Protein AF-A0A2P5LTX6-F1 (afdb_monomer)

Secondary structure (DSSP, 8-state):
-----S----------------------PPPP--TT----PPP-------------------PPPPHHHHHHHHHHHHHHHHHHHHHHHHHHTT--HHHHHHHHHHHHHHTT-

Foldseek 3Di:
DDDDDPPPPDDDDDDDDDDDDDDDDPPPPDDPPPVPDPDPDDDDDDDDDPDPPPPPPPPPPPPPQDPVRVVVVVLVVVLVVVCVVCVVVCVVVVHDSVNSSVVSVVVVVVVVD

Solvent-accessible surface area (backbone atoms only — not comparable to full-atom values): 7897 Å² total; per-residue (Å²): 142,86,87,86,80,90,88,74,76,77,76,86,84,88,80,89,75,81,83,79,92,77,78,91,71,86,74,79,70,78,73,79,81,62,92,80,64,77,77,83,76,74,90,82,83,88,77,87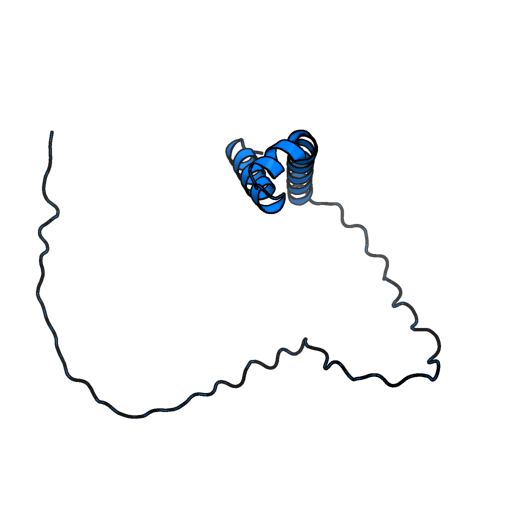,76,74,71,80,70,69,77,72,75,69,81,74,73,79,72,76,79,49,71,72,56,50,54,49,50,52,50,53,50,52,43,52,49,56,44,68,77,40,40,68,60,40,44,73,72,69,46,46,71,72,58,49,47,54,52,45,52,52,53,36,45,75,71,78,90

Radius of gyration: 30.22 Å; Cα contacts (8 Å, |Δi|>4): 19; chains: 1; bounding box: 66×66×65 Å

pLDDT: mean 71.19, std 20.58, range [40.0, 97.12]

Mean predicted aligned error: 20.59 Å

Sequence (113 aa):
MSRSPLACRLAALLIAASLPASLALAQTAPAPLNPLRPASSARTAPEPPAAQVAAAEAPKTKRKRSEAQLANDNRMRACGKEWRENKTKLAADGKTWRVFNVECRARLKAQGR

Structure (mmCIF, N/CA/C/O backbone):
data_AF-A0A2P5LTX6-F1
#
_entry.id   AF-A0A2P5LTX6-F1
#
loop_
_atom_site.group_PDB
_atom_site.id
_atom_site.type_symbol
_atom_site.label_atom_id
_atom_site.label_alt_id
_atom_site.label_comp_id
_atom_site.label_asym_id
_atom_site.label_entity_id
_atom_site.label_seq_id
_atom_site.pdbx_PDB_ins_code
_atom_site.Cartn_x
_atom_site.Cartn_y
_atom_site.Cartn_z
_atom_site.occupancy
_atom_site.B_iso_or_equiv
_atom_site.auth_seq_id
_atom_site.auth_comp_id
_atom_site.auth_asym_id
_atom_site.auth_atom_id
_atom_site.pdbx_PDB_model_num
ATOM 1 N N . MET A 1 1 ? -32.797 -16.886 -25.942 1.00 49.25 1 MET A N 1
ATOM 2 C CA . MET A 1 1 ? -33.208 -18.058 -25.143 1.00 49.25 1 MET A CA 1
ATOM 3 C C . MET A 1 1 ? -32.726 -19.309 -25.858 1.00 49.25 1 MET A C 1
ATOM 5 O O . MET A 1 1 ? -33.305 -19.641 -26.873 1.00 49.25 1 MET A O 1
ATOM 9 N N . SER A 1 2 ? -31.672 -19.954 -25.353 1.00 45.50 2 SER A N 1
ATOM 10 C CA . SER A 1 2 ? -31.326 -21.347 -25.673 1.00 45.50 2 SER A CA 1
ATOM 11 C C . SER A 1 2 ? -30.693 -21.948 -24.423 1.00 45.50 2 SER A C 1
ATOM 13 O O . SER A 1 2 ? -29.563 -21.630 -24.066 1.00 45.50 2 SER A O 1
ATOM 15 N N . ARG A 1 3 ? -31.493 -22.729 -23.697 1.00 55.59 3 ARG A N 1
ATOM 16 C CA . ARG A 1 3 ? -31.083 -23.597 -22.591 1.00 55.59 3 ARG A CA 1
ATOM 17 C C . ARG A 1 3 ? -31.034 -25.028 -23.120 1.00 55.59 3 ARG A C 1
ATOM 19 O O . ARG A 1 3 ? -31.885 -25.355 -23.947 1.00 55.59 3 ARG A O 1
ATOM 26 N N . SER A 1 4 ? -30.110 -25.824 -22.558 1.00 48.69 4 SER A N 1
ATOM 27 C CA . SER A 1 4 ? -30.121 -27.300 -22.375 1.00 48.69 4 SER A CA 1
ATOM 28 C C . SER A 1 4 ? -28.845 -27.991 -22.894 1.00 48.69 4 SER A C 1
ATOM 30 O O . SER A 1 4 ? -28.23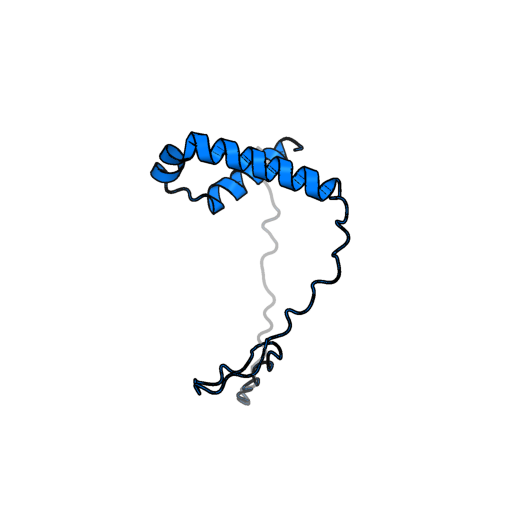5 -27.476 -23.826 1.00 48.69 4 SER A O 1
ATOM 32 N N . PRO A 1 5 ? -28.474 -29.205 -22.426 1.00 47.88 5 PRO A N 1
ATOM 33 C CA . PRO A 1 5 ? -28.731 -29.863 -21.136 1.00 47.88 5 PRO A CA 1
ATOM 34 C C . PRO A 1 5 ? -27.509 -30.718 -20.693 1.00 47.88 5 PRO A C 1
ATOM 36 O O . PRO A 1 5 ? -27.398 -31.883 -21.058 1.00 47.88 5 PRO A O 1
ATOM 39 N N . LEU A 1 6 ? -26.592 -30.197 -19.871 1.00 45.41 6 LEU A N 1
ATOM 40 C CA . LEU A 1 6 ? -25.554 -31.032 -19.219 1.00 45.41 6 LEU A CA 1
ATOM 41 C C . LEU A 1 6 ? -25.916 -31.427 -17.778 1.00 45.41 6 LEU A C 1
ATOM 43 O O . LEU A 1 6 ? -25.078 -31.875 -17.004 1.00 45.41 6 LEU A O 1
ATOM 47 N N . ALA A 1 7 ? -27.201 -31.323 -17.443 1.00 49.00 7 ALA A N 1
ATOM 48 C CA . ALA A 1 7 ? -27.805 -31.874 -16.237 1.00 49.00 7 ALA A CA 1
ATOM 49 C C . ALA A 1 7 ? -28.406 -33.261 -16.538 1.00 49.00 7 ALA A C 1
ATOM 51 O O . ALA A 1 7 ? -29.612 -33.451 -16.453 1.00 49.00 7 ALA A O 1
ATOM 52 N N . CYS A 1 8 ? -27.592 -34.224 -16.981 1.00 40.00 8 CYS A N 1
ATOM 53 C CA . CYS A 1 8 ? -28.040 -35.618 -17.116 1.00 40.00 8 CYS A CA 1
ATOM 54 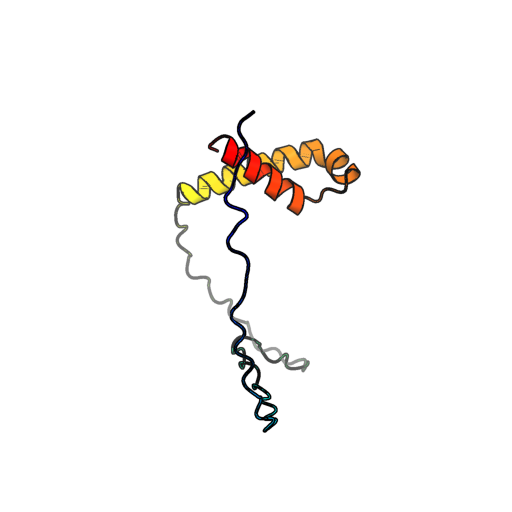C C . CYS A 1 8 ? -26.875 -36.617 -17.127 1.00 40.00 8 CYS A C 1
ATOM 56 O O . CYS A 1 8 ? -26.745 -37.461 -18.006 1.00 40.00 8 CYS A O 1
ATOM 58 N N . ARG A 1 9 ? -25.999 -36.529 -16.127 1.00 46.62 9 ARG A N 1
ATOM 59 C CA . ARG A 1 9 ? -25.280 -37.713 -15.640 1.00 46.62 9 ARG A CA 1
ATOM 60 C C . ARG A 1 9 ? -25.558 -37.868 -14.149 1.00 46.62 9 ARG A C 1
ATOM 62 O O . ARG A 1 9 ? -24.664 -37.782 -13.317 1.00 46.62 9 ARG A O 1
ATOM 69 N N . LEU A 1 10 ? -26.851 -38.046 -13.849 1.00 42.25 10 LEU A N 1
ATOM 70 C CA . LEU A 1 10 ? -27.296 -38.870 -12.724 1.00 42.25 10 LEU A CA 1
ATOM 71 C C . LEU A 1 10 ? -26.472 -40.168 -12.782 1.00 42.25 10 LEU A C 1
ATOM 73 O O . LEU A 1 10 ? -26.359 -40.778 -13.838 1.00 42.25 10 LEU A O 1
ATOM 77 N N . ALA A 1 11 ? -25.686 -40.433 -11.751 1.00 44.12 11 ALA A N 1
ATOM 78 C CA . ALA A 1 11 ? -26.098 -41.218 -10.594 1.00 44.12 11 ALA A CA 1
ATOM 79 C C . ALA A 1 11 ? -25.957 -42.729 -10.834 1.00 44.12 11 ALA A C 1
ATOM 81 O O . ALA A 1 11 ? -26.267 -43.244 -11.900 1.00 44.12 11 ALA A O 1
ATOM 82 N N . ALA A 1 12 ? -25.541 -43.395 -9.759 1.00 44.84 12 ALA A N 1
ATOM 83 C CA . ALA A 1 12 ? -25.480 -44.836 -9.555 1.00 44.84 12 ALA A CA 1
ATOM 84 C C . ALA A 1 12 ? -24.282 -45.576 -10.176 1.00 44.84 12 ALA A C 1
ATOM 86 O O . ALA A 1 12 ? -24.351 -46.130 -11.264 1.00 44.84 12 ALA A O 1
ATOM 87 N N . LEU A 1 13 ? -23.238 -45.754 -9.364 1.00 47.47 13 LEU A N 1
ATOM 88 C CA . LEU A 1 13 ? -22.958 -47.112 -8.897 1.00 47.47 13 LEU A CA 1
ATOM 89 C C . LEU A 1 13 ? -22.319 -47.081 -7.507 1.00 47.47 13 LEU A C 1
ATOM 91 O O . LEU A 1 13 ? -21.200 -46.624 -7.297 1.00 47.47 13 LEU A O 1
ATOM 95 N N . LEU A 1 14 ? -23.134 -47.536 -6.560 1.00 51.06 14 LEU A N 1
ATOM 96 C CA . LEU A 1 14 ? -22.794 -47.907 -5.199 1.00 51.06 14 LEU A CA 1
ATOM 97 C C . LEU A 1 14 ? -21.774 -49.048 -5.230 1.00 51.06 14 LEU A C 1
ATOM 99 O O . LEU A 1 14 ? -22.062 -50.098 -5.797 1.00 51.06 14 LEU A O 1
ATOM 103 N N . ILE A 1 15 ? -20.646 -48.891 -4.542 1.00 52.69 15 ILE A N 1
ATOM 104 C CA . ILE A 1 15 ? -19.940 -50.032 -3.954 1.00 52.69 15 ILE A CA 1
ATOM 105 C C . ILE A 1 15 ? -19.783 -49.718 -2.471 1.00 52.69 15 ILE A C 1
ATOM 107 O O . ILE A 1 15 ? -18.821 -49.101 -2.021 1.00 52.69 15 ILE A O 1
ATOM 111 N N . ALA A 1 16 ? -20.816 -50.106 -1.727 1.00 51.66 16 ALA A N 1
ATOM 112 C CA . ALA A 1 16 ? -20.711 -50.376 -0.310 1.00 51.66 16 ALA A CA 1
ATOM 113 C C . ALA A 1 16 ? -19.896 -51.666 -0.151 1.00 51.66 16 ALA A C 1
ATOM 115 O O . ALA A 1 16 ? -20.363 -52.745 -0.505 1.00 51.66 16 ALA A O 1
ATOM 116 N N . ALA A 1 17 ? -18.685 -51.547 0.378 1.00 47.69 17 ALA A N 1
ATOM 117 C CA . ALA A 1 17 ? -17.931 -52.670 0.908 1.00 47.69 17 ALA A CA 1
ATOM 118 C C . ALA A 1 17 ? -17.364 -52.249 2.267 1.00 47.69 17 ALA A C 1
ATOM 120 O O . ALA A 1 17 ? -16.351 -51.566 2.359 1.00 47.69 17 ALA A O 1
ATOM 121 N N . SER A 1 18 ? -18.134 -52.596 3.301 1.00 48.09 18 SER A N 1
ATOM 122 C CA . SER A 1 18 ? -17.665 -53.211 4.549 1.00 48.09 18 SER A CA 1
ATOM 123 C C . SER A 1 18 ? -16.325 -52.743 5.136 1.00 48.09 18 SER A C 1
ATOM 125 O O . SER A 1 18 ? -15.248 -53.039 4.623 1.00 48.09 18 SER A O 1
ATOM 127 N N . LEU A 1 19 ? -16.441 -52.121 6.312 1.00 50.59 19 LEU A N 1
ATOM 128 C CA . LEU A 1 19 ? -15.373 -51.854 7.272 1.00 50.59 19 LEU A CA 1
ATOM 129 C C . LEU A 1 19 ? -14.568 -53.118 7.625 1.00 50.59 19 LEU A C 1
ATOM 131 O O . LEU A 1 19 ? -15.150 -54.196 7.764 1.00 50.59 19 LEU A O 1
ATOM 135 N N . PRO A 1 20 ? -13.308 -52.927 8.043 1.00 49.53 20 PRO A N 1
ATOM 136 C CA . PRO A 1 20 ? -12.875 -53.475 9.314 1.00 49.53 20 PRO A CA 1
ATOM 137 C C . PRO A 1 20 ? -12.654 -52.339 10.315 1.00 49.53 20 PRO A C 1
ATOM 139 O O . PRO A 1 20 ? -11.821 -51.452 10.134 1.00 49.53 20 PRO A O 1
ATOM 142 N N . ALA A 1 21 ? -13.407 -52.396 11.411 1.00 54.38 21 ALA A N 1
ATOM 143 C CA . ALA A 1 21 ? -12.953 -51.849 12.673 1.00 54.38 21 ALA A CA 1
ATOM 144 C C . ALA A 1 21 ? -11.687 -52.613 13.071 1.00 54.38 21 ALA A C 1
ATOM 146 O O . ALA A 1 21 ? -11.749 -53.828 13.242 1.00 54.38 21 ALA A O 1
ATOM 147 N N . SER A 1 22 ? -10.557 -51.923 13.214 1.00 55.31 22 SER A N 1
ATOM 148 C CA . SER A 1 22 ? -9.487 -52.322 14.126 1.00 55.31 22 SER A CA 1
ATOM 149 C C . SER A 1 22 ? -8.445 -51.223 14.281 1.00 55.31 22 SER A C 1
ATOM 151 O O . SER A 1 22 ? -7.900 -50.712 13.310 1.00 55.31 22 SER A O 1
ATOM 153 N N . LEU A 1 23 ? -8.144 -50.990 15.558 1.00 54.56 23 LEU A N 1
ATOM 154 C CA . LEU A 1 23 ? -6.888 -50.496 16.109 1.00 54.56 23 LEU A CA 1
ATOM 155 C C . LEU A 1 23 ? -6.654 -48.986 16.052 1.00 54.56 23 LEU A C 1
ATOM 157 O O . LEU A 1 23 ? -6.024 -48.420 15.164 1.00 54.56 23 LEU A O 1
ATOM 161 N N . ALA A 1 24 ? -7.069 -48.369 17.157 1.00 53.16 24 ALA A N 1
ATOM 162 C CA . ALA A 1 24 ? -6.349 -47.269 17.760 1.00 53.16 24 ALA A CA 1
ATOM 163 C C . ALA A 1 24 ? -4.835 -47.557 17.795 1.00 53.16 24 ALA A C 1
ATOM 165 O O . ALA A 1 24 ? -4.376 -48.426 18.532 1.00 53.16 24 ALA A O 1
ATOM 166 N N . LEU A 1 25 ? -4.059 -46.759 17.065 1.00 50.50 25 LEU A N 1
ATOM 167 C CA . LEU A 1 25 ? -2.792 -46.265 17.581 1.00 50.50 25 LEU A CA 1
ATOM 168 C C . LEU A 1 25 ? -2.940 -44.761 17.764 1.00 50.50 25 LEU A C 1
ATOM 170 O O . LEU A 1 25 ? -2.993 -43.992 16.804 1.00 50.50 25 LEU A O 1
ATOM 174 N N . ALA A 1 26 ? -2.994 -44.361 19.030 1.00 51.44 26 ALA A N 1
ATOM 175 C CA . ALA A 1 26 ? -2.648 -43.025 19.462 1.00 51.44 26 ALA A CA 1
ATOM 176 C C . ALA A 1 26 ? -1.209 -42.730 19.009 1.00 51.44 26 ALA A C 1
ATOM 178 O O . ALA A 1 26 ? -0.243 -43.029 19.705 1.00 51.44 26 ALA A O 1
ATOM 179 N N . GLN A 1 27 ? -1.058 -42.167 17.813 1.00 53.19 27 GLN A N 1
ATOM 180 C CA . GLN A 1 27 ? 0.195 -41.568 17.382 1.00 53.19 27 GLN A CA 1
ATOM 181 C C . GLN A 1 27 ? 0.260 -40.170 17.990 1.00 53.19 27 GLN A C 1
ATOM 183 O O . GLN A 1 27 ? -0.073 -39.170 17.358 1.00 53.19 27 GLN A O 1
ATOM 188 N N . THR A 1 28 ? 0.675 -40.115 19.256 1.00 50.81 28 THR A N 1
ATOM 189 C CA . THR A 1 28 ? 1.317 -38.918 19.796 1.00 50.81 28 THR A CA 1
ATOM 190 C C . THR A 1 28 ? 2.568 -38.703 18.949 1.00 50.81 28 THR A C 1
ATOM 192 O O . THR A 1 28 ? 3.583 -39.377 19.106 1.00 50.81 28 THR A O 1
ATOM 195 N N . ALA A 1 29 ? 2.462 -37.818 17.963 1.00 56.62 29 ALA A N 1
ATOM 196 C CA . ALA A 1 29 ? 3.628 -37.296 17.282 1.00 56.62 29 ALA A CA 1
ATOM 197 C C . ALA A 1 29 ? 4.387 -36.441 18.309 1.00 56.62 29 ALA A C 1
ATOM 199 O O . ALA A 1 29 ? 3.803 -35.488 18.838 1.00 56.62 29 ALA A O 1
ATOM 200 N N . PRO A 1 30 ? 5.657 -36.738 18.631 1.00 56.06 30 PRO A N 1
ATOM 201 C CA . PRO A 1 30 ? 6.466 -35.770 19.343 1.00 56.06 30 PRO A CA 1
ATOM 202 C C . PRO A 1 30 ? 6.583 -34.534 18.449 1.00 56.06 30 PRO A C 1
ATOM 204 O O . PRO A 1 30 ? 6.960 -34.624 17.278 1.00 56.06 30 PRO A O 1
ATOM 207 N N . ALA A 1 31 ? 6.197 -33.383 19.000 1.00 64.62 31 ALA A N 1
ATOM 208 C CA . ALA A 1 31 ? 6.371 -32.089 18.362 1.00 64.62 31 ALA A CA 1
ATOM 209 C C . ALA A 1 31 ? 7.800 -31.979 17.801 1.00 64.62 31 ALA A C 1
ATOM 211 O O . ALA A 1 31 ? 8.741 -32.380 18.494 1.00 64.62 31 ALA A O 1
ATOM 212 N N . PRO A 1 32 ? 7.999 -31.434 16.584 1.00 64.06 32 PRO A N 1
ATOM 213 C CA . PRO A 1 32 ? 9.344 -31.165 16.114 1.00 64.06 32 PRO A CA 1
ATOM 214 C C . PRO A 1 32 ? 10.006 -30.239 17.133 1.00 64.06 32 PRO A C 1
ATOM 216 O O . PRO A 1 32 ? 9.527 -29.130 17.390 1.00 64.06 32 PRO A O 1
ATOM 219 N N . LEU A 1 33 ? 11.084 -30.732 17.746 1.00 58.94 33 LEU A N 1
ATOM 220 C CA . LEU A 1 33 ? 12.019 -29.937 18.526 1.00 58.94 33 LEU A CA 1
ATOM 221 C C . LEU A 1 33 ? 12.453 -28.787 17.628 1.00 58.94 33 LEU A C 1
ATOM 223 O O . LEU A 1 33 ? 13.257 -28.972 16.724 1.00 58.94 33 LEU A O 1
ATOM 227 N N . ASN A 1 34 ? 11.846 -27.620 17.823 1.00 67.31 34 ASN A N 1
ATOM 228 C CA . ASN A 1 34 ? 12.207 -26.412 17.113 1.00 67.31 34 ASN A CA 1
ATOM 229 C C . ASN A 1 34 ? 13.571 -25.977 17.674 1.00 67.31 34 ASN A C 1
ATOM 231 O O . ASN A 1 34 ? 13.615 -25.491 18.809 1.00 67.31 34 ASN A O 1
ATOM 235 N N . PRO A 1 35 ? 14.683 -26.158 16.935 1.00 63.19 35 PRO A N 1
ATOM 236 C CA . PRO A 1 35 ? 16.033 -25.940 17.459 1.00 63.19 35 PRO A CA 1
ATOM 237 C C . PRO A 1 35 ? 16.352 -24.448 17.655 1.00 63.19 35 PRO A C 1
ATOM 239 O O . PRO A 1 35 ? 17.466 -24.089 18.018 1.00 63.19 35 PRO A O 1
ATOM 242 N N . LEU A 1 36 ? 15.375 -23.567 17.416 1.00 61.75 36 LEU A N 1
ATOM 243 C CA . LEU A 1 36 ? 15.498 -22.117 17.508 1.00 61.75 36 LEU A CA 1
ATOM 244 C C . LEU A 1 36 ? 14.775 -21.521 18.719 1.00 61.75 36 LEU A C 1
ATOM 246 O O . LEU A 1 36 ? 14.690 -20.300 18.826 1.00 61.75 36 LEU A O 1
ATOM 250 N N . ARG A 1 37 ? 14.237 -22.341 19.631 1.00 59.78 37 ARG A N 1
ATOM 251 C CA . ARG A 1 37 ? 13.669 -21.835 20.885 1.00 59.78 37 ARG A CA 1
ATOM 252 C C . ARG A 1 37 ? 14.740 -21.883 21.980 1.00 59.78 37 ARG A C 1
ATOM 254 O O . ARG A 1 37 ? 14.932 -22.948 22.563 1.00 59.78 37 ARG A O 1
ATOM 261 N N . PRO A 1 38 ? 15.428 -20.770 22.295 1.00 57.91 38 PRO A N 1
ATOM 262 C CA . PRO A 1 38 ? 16.261 -20.725 23.484 1.00 57.91 38 PRO A CA 1
ATOM 263 C C . PRO A 1 38 ? 15.370 -20.992 24.699 1.00 57.91 38 PRO A C 1
ATOM 265 O O . PRO A 1 38 ? 14.346 -20.331 24.902 1.00 57.91 38 PRO A O 1
ATOM 268 N N . ALA A 1 39 ? 15.734 -22.010 25.479 1.00 59.16 39 ALA A N 1
ATOM 269 C CA . ALA A 1 39 ? 15.171 -22.216 26.799 1.00 59.16 39 ALA A CA 1
ATOM 270 C C . ALA A 1 39 ? 15.435 -20.938 27.598 1.00 59.16 39 ALA A C 1
ATOM 272 O O . ALA A 1 39 ? 16.578 -20.521 27.776 1.00 59.16 39 ALA A O 1
ATOM 273 N N . SER A 1 40 ? 14.357 -20.277 28.003 1.00 55.62 40 SER A N 1
ATOM 274 C CA . SER A 1 40 ? 14.409 -19.103 28.857 1.00 55.62 40 SER A CA 1
ATOM 275 C C . SER A 1 40 ? 14.924 -19.547 30.225 1.00 55.62 40 SER A C 1
ATOM 277 O O . SER A 1 40 ? 14.134 -19.915 31.091 1.00 55.62 40 SER A O 1
ATOM 279 N N . SER A 1 41 ? 16.246 -19.569 30.401 1.00 57.12 41 SER A N 1
ATOM 280 C CA . SER A 1 41 ? 16.857 -19.778 31.708 1.00 57.12 41 SER A CA 1
ATOM 281 C C . SER A 1 41 ? 16.544 -18.580 32.589 1.00 57.12 41 SER A C 1
ATOM 283 O O . SER A 1 41 ? 16.798 -17.423 32.247 1.00 57.12 41 SER A O 1
ATOM 285 N N . ALA A 1 42 ? 15.904 -18.906 33.703 1.00 53.81 42 ALA A N 1
ATOM 286 C CA . ALA A 1 42 ? 15.511 -18.003 34.756 1.00 53.81 42 ALA A CA 1
ATOM 287 C C . ALA A 1 42 ? 16.713 -17.249 35.345 1.00 53.81 42 ALA A C 1
ATOM 289 O O . ALA A 1 42 ? 17.857 -17.696 35.292 1.00 53.81 42 ALA A O 1
ATOM 290 N N . ARG A 1 43 ? 16.398 -16.081 35.910 1.00 56.75 43 ARG A N 1
ATOM 291 C CA . ARG A 1 43 ? 17.308 -15.128 36.547 1.00 56.75 43 ARG A CA 1
ATOM 292 C C . ARG A 1 43 ? 18.285 -15.789 37.518 1.00 56.75 43 ARG A C 1
ATOM 294 O O . ARG A 1 43 ? 17.881 -16.333 38.541 1.00 56.75 43 ARG A O 1
ATOM 301 N N . THR A 1 44 ? 19.561 -15.531 37.288 1.00 44.31 44 THR A N 1
ATOM 302 C CA . THR A 1 44 ? 20.544 -15.330 38.351 1.00 44.31 44 THR A CA 1
ATOM 303 C C . THR A 1 44 ? 21.205 -13.981 38.085 1.00 44.31 44 THR A C 1
ATOM 305 O O . THR A 1 44 ? 21.603 -13.692 36.961 1.00 44.31 44 THR A O 1
ATOM 308 N N . ALA A 1 45 ? 21.246 -13.124 39.097 1.00 50.47 45 ALA A N 1
ATOM 309 C CA . ALA A 1 45 ? 21.981 -11.864 39.109 1.00 50.47 45 ALA A CA 1
ATOM 310 C C . ALA A 1 45 ? 22.693 -11.761 40.470 1.00 50.47 45 ALA A C 1
ATOM 312 O O . ALA A 1 45 ? 22.127 -12.286 41.433 1.00 50.47 45 ALA A O 1
ATOM 313 N N . PRO A 1 46 ? 23.818 -11.031 40.620 1.00 51.56 46 PRO A N 1
ATOM 314 C CA . PRO A 1 46 ? 24.707 -10.450 39.607 1.00 51.56 46 PRO A CA 1
ATOM 315 C C . PRO A 1 46 ? 26.203 -10.762 39.864 1.00 51.56 46 PRO A C 1
ATOM 317 O O . PRO A 1 46 ? 26.697 -10.629 40.975 1.00 51.56 46 PRO A O 1
ATOM 320 N N . GLU A 1 47 ? 26.966 -11.052 38.816 1.00 48.69 47 GLU A N 1
ATOM 321 C CA . GLU A 1 47 ? 28.427 -10.889 38.814 1.00 48.69 47 GLU A CA 1
ATOM 322 C C . GLU A 1 47 ? 28.779 -10.368 37.420 1.00 48.69 47 GLU A C 1
ATOM 324 O O . GLU A 1 47 ? 28.218 -10.905 36.467 1.00 48.69 47 GLU A O 1
ATOM 329 N N . PRO A 1 48 ? 29.550 -9.276 37.257 1.00 58.00 48 PRO A N 1
ATOM 330 C CA . PRO A 1 48 ? 29.649 -8.596 35.974 1.00 58.00 48 PRO A CA 1
ATOM 331 C C . PRO A 1 48 ? 30.589 -9.390 35.064 1.00 58.00 48 PRO A C 1
ATOM 333 O O . PRO A 1 48 ? 31.805 -9.299 35.245 1.00 58.00 48 PRO A O 1
ATOM 336 N N . PRO A 1 49 ? 30.104 -10.129 34.045 1.00 50.25 49 PRO A N 1
ATOM 337 C CA . PRO A 1 49 ? 31.008 -10.547 33.004 1.00 50.25 49 PRO A CA 1
ATOM 338 C C . PRO A 1 49 ? 31.239 -9.298 32.160 1.00 50.25 49 PRO A C 1
ATOM 340 O O . PRO A 1 49 ? 30.325 -8.746 31.537 1.00 50.25 49 PRO A O 1
ATOM 343 N N . ALA A 1 50 ? 32.477 -8.826 32.242 1.00 50.38 50 ALA A N 1
ATOM 344 C 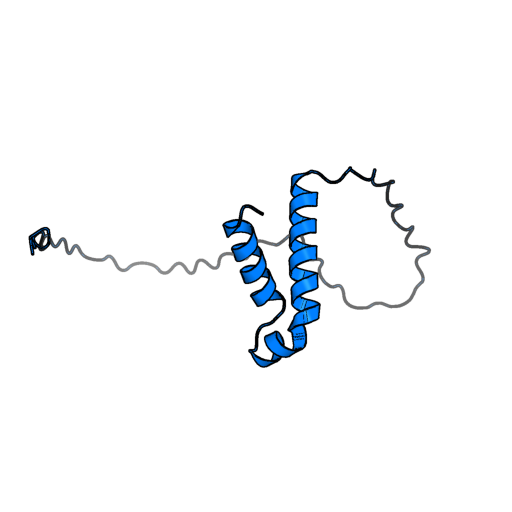CA . ALA A 1 50 ? 33.103 -7.910 31.317 1.00 50.38 50 ALA A CA 1
ATOM 345 C C . ALA A 1 50 ? 32.450 -7.965 29.934 1.00 50.38 50 ALA A C 1
ATOM 347 O O . ALA A 1 50 ? 32.302 -9.041 29.359 1.00 50.38 50 ALA A O 1
ATOM 348 N N . ALA A 1 51 ? 32.066 -6.778 29.461 1.00 50.44 51 ALA A N 1
ATOM 349 C CA . ALA A 1 51 ? 31.858 -6.428 28.069 1.00 50.44 51 ALA A CA 1
ATOM 350 C C . ALA A 1 51 ? 31.443 -7.616 27.194 1.00 50.44 51 ALA A C 1
ATOM 352 O O . ALA A 1 51 ? 32.281 -8.332 26.646 1.00 50.44 51 ALA A O 1
ATOM 353 N N . GLN A 1 52 ? 30.131 -7.753 26.982 1.00 49.19 52 GLN A N 1
ATOM 354 C CA . GLN A 1 52 ? 29.655 -8.254 25.701 1.00 49.19 52 GLN A CA 1
ATOM 355 C C . GLN A 1 52 ? 30.346 -7.390 24.653 1.00 49.19 52 GLN A C 1
ATOM 357 O O . GLN A 1 52 ? 29.953 -6.246 24.418 1.00 49.19 52 GLN A O 1
ATOM 362 N N . VAL A 1 53 ? 31.453 -7.902 24.119 1.00 46.88 53 VAL A N 1
ATOM 363 C CA . VAL A 1 53 ? 32.107 -7.344 22.956 1.00 46.88 53 VAL A CA 1
ATOM 364 C C . VAL A 1 53 ? 31.001 -7.395 21.932 1.00 46.88 53 VAL A C 1
ATOM 366 O O . VAL A 1 53 ? 30.584 -8.476 21.511 1.00 4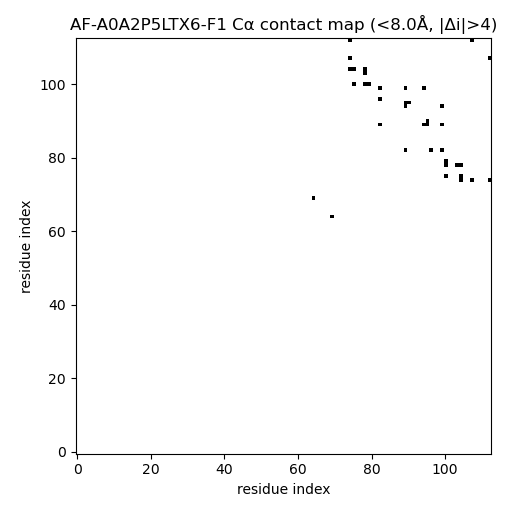6.88 53 VAL A O 1
ATOM 369 N N . ALA A 1 54 ? 30.431 -6.219 21.669 1.00 51.25 54 ALA A N 1
ATOM 370 C CA . ALA A 1 54 ? 29.539 -5.993 20.563 1.00 51.25 54 ALA A CA 1
ATOM 371 C C . ALA A 1 54 ? 30.154 -6.769 19.410 1.00 51.25 54 ALA A C 1
ATOM 373 O O . ALA A 1 54 ? 31.295 -6.485 19.034 1.00 51.25 54 ALA A O 1
ATOM 374 N N . ALA A 1 55 ? 29.462 -7.815 18.951 1.00 49.38 55 ALA A N 1
ATOM 375 C CA . ALA A 1 55 ? 29.832 -8.4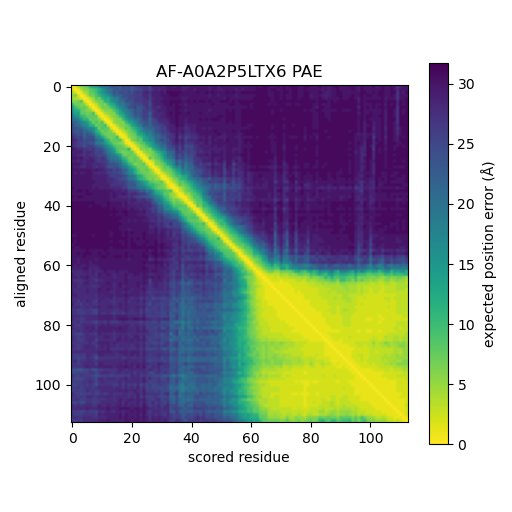84 17.726 1.00 49.38 55 ALA A CA 1
ATOM 376 C C . ALA A 1 55 ? 29.923 -7.354 16.712 1.00 49.38 55 ALA A C 1
ATOM 378 O O . ALA A 1 55 ? 28.904 -6.756 16.361 1.00 49.38 55 ALA A O 1
ATOM 379 N N . ALA A 1 56 ? 31.160 -6.975 16.392 1.00 48.41 56 ALA A N 1
ATOM 380 C CA . ALA A 1 56 ? 31.439 -5.897 15.485 1.00 48.41 56 ALA A CA 1
ATOM 381 C C . ALA A 1 56 ? 30.683 -6.276 14.223 1.00 48.41 56 A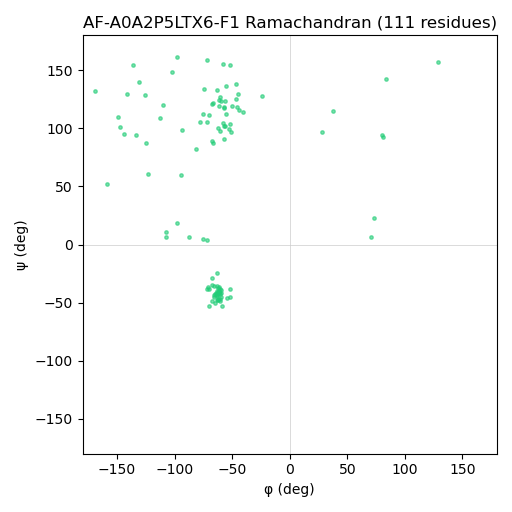LA A C 1
ATOM 383 O O . ALA A 1 56 ? 30.964 -7.313 13.616 1.00 48.41 56 ALA A O 1
ATOM 384 N N . GLU A 1 57 ? 29.641 -5.505 13.907 1.00 59.56 57 GLU A N 1
ATOM 385 C CA . GLU A 1 57 ? 28.939 -5.650 12.652 1.00 59.56 57 GLU A CA 1
ATOM 386 C C . GLU A 1 57 ? 30.005 -5.468 11.581 1.00 59.56 57 GLU A C 1
ATOM 388 O O . GLU A 1 57 ? 30.448 -4.350 11.312 1.00 59.56 57 GLU A O 1
ATOM 393 N N . ALA A 1 58 ? 30.454 -6.586 11.004 1.00 60.62 58 ALA A N 1
ATOM 394 C CA . ALA A 1 58 ? 31.234 -6.571 9.785 1.00 60.62 58 ALA A CA 1
ATOM 395 C C . ALA A 1 58 ? 30.524 -5.591 8.845 1.00 60.62 58 ALA A C 1
ATOM 397 O O . ALA A 1 58 ? 29.295 -5.687 8.724 1.00 60.62 58 ALA A O 1
ATOM 398 N N . PRO A 1 59 ? 31.237 -4.617 8.249 1.00 57.91 59 PRO A N 1
ATOM 399 C CA . PRO A 1 59 ? 30.615 -3.540 7.501 1.00 57.91 59 PRO A CA 1
ATOM 400 C C . PRO A 1 59 ? 29.754 -4.160 6.406 1.00 57.91 59 PRO A C 1
ATOM 402 O O . PRO A 1 59 ? 30.257 -4.650 5.394 1.00 57.91 59 PRO A O 1
ATOM 405 N N . LYS A 1 60 ? 28.435 -4.190 6.643 1.00 63.34 60 LYS A N 1
ATOM 406 C CA . LYS A 1 60 ? 27.450 -4.677 5.686 1.00 63.34 60 LYS A CA 1
ATOM 407 C C . LYS A 1 60 ? 27.566 -3.737 4.506 1.00 63.34 60 LYS A C 1
ATOM 409 O O . LYS A 1 60 ? 27.072 -2.609 4.555 1.00 63.34 60 LYS A O 1
ATOM 414 N N . THR A 1 61 ? 28.273 -4.179 3.470 1.00 63.53 61 THR A N 1
ATOM 415 C CA . THR A 1 61 ? 28.363 -3.444 2.217 1.00 63.53 61 THR A CA 1
ATOM 416 C C . THR A 1 61 ? 26.935 -3.113 1.812 1.00 63.53 61 THR A C 1
ATOM 418 O O . THR A 1 61 ? 26.070 -3.989 1.714 1.00 63.53 61 THR A O 1
ATOM 421 N N . LYS A 1 62 ? 26.641 -1.813 1.713 1.00 71.38 62 LYS A N 1
ATOM 422 C CA . LYS A 1 62 ? 25.296 -1.309 1.438 1.00 71.38 62 LYS A CA 1
ATOM 423 C C . LYS A 1 62 ? 24.959 -1.732 0.011 1.00 71.38 62 LYS A C 1
ATOM 425 O O . LYS A 1 62 ? 25.283 -1.039 -0.950 1.00 71.38 62 LYS A O 1
ATOM 430 N N . ARG A 1 63 ? 24.382 -2.926 -0.138 1.00 79.31 63 ARG A N 1
ATOM 431 C CA . ARG A 1 63 ? 23.920 -3.439 -1.427 1.00 79.31 63 ARG A CA 1
ATOM 432 C C . ARG A 1 63 ? 22.948 -2.403 -1.975 1.00 79.31 63 ARG A C 1
ATOM 434 O O . ARG A 1 63 ? 21.996 -2.024 -1.287 1.00 79.31 63 ARG A O 1
ATOM 441 N N . LYS A 1 64 ? 23.221 -1.904 -3.185 1.00 83.19 64 LYS A N 1
ATOM 442 C CA . LYS A 1 64 ? 22.289 -1.004 -3.863 1.00 83.19 64 LYS A CA 1
ATOM 443 C C . LYS A 1 64 ? 20.939 -1.703 -3.953 1.00 83.19 64 LYS A C 1
ATOM 445 O O . LYS A 1 64 ? 20.861 -2.901 -4.224 1.00 83.19 64 LYS A O 1
ATOM 450 N N . ARG A 1 65 ? 19.890 -0.940 -3.665 1.00 89.94 65 ARG A N 1
ATOM 451 C CA . ARG A 1 65 ? 18.521 -1.433 -3.723 1.00 89.94 65 ARG A CA 1
ATOM 452 C C . ARG A 1 65 ? 18.208 -1.822 -5.165 1.00 89.94 65 ARG A C 1
ATOM 454 O O . ARG A 1 65 ? 18.543 -1.067 -6.072 1.00 89.94 65 ARG A O 1
ATOM 461 N N . SER A 1 66 ? 17.621 -2.996 -5.372 1.00 91.31 66 SER A N 1
ATOM 462 C CA . SER A 1 66 ? 17.230 -3.420 -6.717 1.00 91.31 66 SER A CA 1
ATOM 463 C C . SER A 1 66 ? 16.020 -2.623 -7.213 1.00 91.31 66 SER A C 1
ATOM 465 O O . SER A 1 66 ? 15.242 -2.100 -6.412 1.00 91.31 66 SER A O 1
ATOM 467 N N . GLU A 1 67 ? 15.819 -2.576 -8.530 1.00 91.00 67 GLU A N 1
ATOM 468 C CA . GLU A 1 67 ? 14.653 -1.934 -9.160 1.00 91.00 67 GLU A CA 1
ATOM 469 C C . GLU A 1 67 ? 13.325 -2.432 -8.567 1.00 91.00 67 GLU A C 1
ATOM 471 O O . GLU A 1 67 ? 12.463 -1.645 -8.176 1.00 91.00 67 GLU A O 1
ATOM 476 N N . ALA A 1 68 ? 13.190 -3.748 -8.379 1.00 89.19 68 ALA A N 1
ATOM 477 C CA . ALA A 1 68 ? 12.003 -4.345 -7.769 1.00 89.19 68 ALA A CA 1
ATOM 478 C C . ALA A 1 68 ? 11.770 -3.863 -6.322 1.00 89.19 68 ALA A C 1
ATOM 480 O O . ALA A 1 68 ? 10.628 -3.668 -5.896 1.00 89.19 68 ALA A O 1
ATOM 481 N N . GLN A 1 69 ? 12.844 -3.649 -5.557 1.00 91.44 69 GLN A N 1
ATOM 482 C CA . GLN A 1 69 ? 12.747 -3.107 -4.205 1.00 91.44 69 GLN A CA 1
ATOM 483 C C . GLN A 1 69 ? 12.381 -1.616 -4.210 1.00 91.44 69 GLN A C 1
ATOM 485 O O . GLN A 1 69 ? 11.587 -1.191 -3.373 1.00 91.44 69 GLN A O 1
ATOM 490 N N . LEU A 1 70 ? 12.909 -0.829 -5.151 1.00 93.12 70 LEU A N 1
ATOM 491 C CA . LEU A 1 70 ? 12.541 0.580 -5.307 1.00 93.12 70 LEU A CA 1
ATOM 492 C C . LEU A 1 70 ? 11.072 0.738 -5.716 1.00 93.12 70 LEU A C 1
ATOM 494 O O . LEU A 1 70 ? 10.361 1.557 -5.135 1.00 93.12 70 LEU A O 1
ATOM 498 N N . ALA A 1 71 ? 10.579 -0.089 -6.641 1.00 91.31 71 ALA A N 1
ATOM 499 C CA . ALA A 1 71 ? 9.170 -0.104 -7.033 1.00 91.31 71 ALA A CA 1
ATOM 500 C C . ALA A 1 71 ? 8.246 -0.428 -5.844 1.00 91.31 71 ALA A C 1
ATOM 502 O O . ALA A 1 71 ? 7.215 0.221 -5.642 1.00 91.31 71 ALA A O 1
ATOM 503 N N . ASN A 1 72 ? 8.637 -1.393 -5.003 1.00 91.69 72 ASN A N 1
ATOM 504 C CA . ASN A 1 72 ? 7.903 -1.711 -3.779 1.00 91.69 72 ASN A CA 1
ATOM 505 C C . ASN A 1 72 ? 7.877 -0.524 -2.803 1.00 91.69 72 ASN A C 1
ATOM 507 O O . ASN A 1 72 ? 6.803 -0.140 -2.337 1.00 91.69 72 ASN A O 1
ATOM 511 N N . ASP A 1 73 ? 9.027 0.099 -2.549 1.00 93.19 73 ASP A N 1
ATOM 512 C CA . ASP A 1 73 ? 9.123 1.250 -1.650 1.00 93.19 73 ASP A CA 1
ATOM 513 C C . ASP A 1 73 ? 8.293 2.433 -2.143 1.00 93.19 73 ASP A C 1
ATOM 515 O O . ASP A 1 73 ? 7.610 3.085 -1.353 1.00 93.19 73 ASP A O 1
ATOM 519 N N . ASN A 1 74 ? 8.313 2.696 -3.449 1.00 93.94 74 ASN A N 1
ATOM 520 C CA . ASN A 1 74 ? 7.531 3.764 -4.060 1.00 93.94 74 ASN A CA 1
ATOM 521 C C . ASN A 1 74 ? 6.029 3.533 -3.861 1.00 93.94 74 ASN A C 1
ATOM 523 O O . ASN A 1 74 ? 5.313 4.458 -3.472 1.00 93.94 74 ASN A O 1
ATOM 527 N N . ARG A 1 75 ? 5.553 2.291 -4.015 1.00 93.31 75 ARG A N 1
ATOM 528 C CA . ARG A 1 75 ? 4.166 1.924 -3.689 1.00 93.31 75 ARG A CA 1
ATOM 529 C C . ARG A 1 75 ? 3.854 2.088 -2.204 1.00 93.31 75 ARG A C 1
ATOM 531 O O . ARG A 1 75 ? 2.803 2.622 -1.860 1.00 93.31 75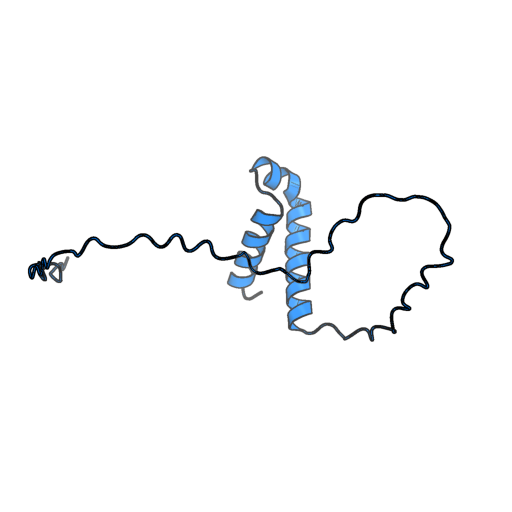 ARG A O 1
ATOM 538 N N . MET A 1 76 ? 4.753 1.662 -1.317 1.00 93.81 76 MET A N 1
ATOM 539 C CA . MET A 1 76 ? 4.564 1.803 0.131 1.00 93.81 76 MET A CA 1
ATOM 540 C C . MET A 1 76 ? 4.500 3.271 0.561 1.00 93.81 76 MET A C 1
ATOM 542 O O . MET A 1 76 ? 3.659 3.631 1.384 1.00 93.81 76 MET A O 1
ATOM 546 N N . ARG A 1 77 ? 5.333 4.132 -0.033 1.00 95.25 77 ARG A N 1
ATOM 547 C CA . ARG A 1 77 ? 5.304 5.584 0.184 1.00 95.25 77 ARG A CA 1
ATOM 548 C C . ARG A 1 77 ? 4.015 6.212 -0.334 1.00 95.25 77 ARG A C 1
ATOM 550 O O . ARG A 1 77 ? 3.429 7.018 0.384 1.00 95.25 77 ARG A O 1
ATOM 557 N N . ALA A 1 78 ? 3.556 5.823 -1.525 1.00 94.88 78 ALA A N 1
ATOM 558 C CA . ALA A 1 78 ? 2.297 6.304 -2.092 1.00 94.88 78 ALA A CA 1
ATOM 559 C C . ALA A 1 78 ? 1.113 5.968 -1.170 1.00 94.88 78 ALA A C 1
ATOM 561 O O . ALA A 1 78 ? 0.425 6.874 -0.703 1.00 94.88 78 ALA A O 1
ATOM 562 N N . CYS A 1 79 ? 0.970 4.696 -0.786 1.00 96.56 79 CYS A N 1
ATOM 563 C CA . CYS A 1 79 ? -0.073 4.284 0.153 1.00 96.56 79 CYS A CA 1
ATOM 564 C C . CYS A 1 79 ? 0.077 4.977 1.518 1.00 96.56 79 CYS A C 1
ATOM 566 O O . CYS A 1 79 ? -0.907 5.380 2.129 1.00 96.56 79 CYS A O 1
ATOM 568 N N . GLY A 1 80 ? 1.306 5.161 2.009 1.00 95.94 80 GLY A N 1
ATOM 569 C CA . GLY A 1 80 ? 1.563 5.837 3.283 1.00 95.94 80 GLY A CA 1
ATOM 570 C C . GLY A 1 80 ? 1.216 7.328 3.276 1.00 95.94 80 GLY A C 1
ATOM 571 O O . GLY A 1 80 ? 0.874 7.884 4.321 1.00 95.94 80 GLY A O 1
ATOM 572 N N . LYS A 1 81 ? 1.297 7.992 2.118 1.00 97.12 81 LYS A N 1
ATOM 573 C CA . LYS A 1 81 ? 0.838 9.375 1.945 1.00 97.12 81 LYS A CA 1
ATOM 574 C C . LYS A 1 81 ? -0.687 9.439 2.014 1.00 97.12 81 LYS A C 1
ATOM 576 O O . LYS A 1 81 ? -1.208 10.133 2.879 1.00 97.12 81 LYS A O 1
ATOM 581 N N . GLU A 1 82 ? -1.372 8.629 1.208 1.00 94.69 82 GLU A N 1
ATOM 582 C CA . GLU A 1 82 ? -2.840 8.601 1.167 1.00 94.69 82 GLU A CA 1
ATOM 583 C C . GLU A 1 82 ? -3.453 8.243 2.526 1.00 94.69 82 GLU A C 1
ATOM 585 O O . GLU A 1 82 ? -4.441 8.847 2.943 1.00 94.69 82 GLU A O 1
ATOM 590 N N . TRP A 1 83 ? -2.843 7.302 3.254 1.00 95.75 83 TRP A N 1
ATOM 591 C CA . TRP A 1 83 ? -3.290 6.941 4.597 1.00 95.75 83 TRP A CA 1
ATOM 592 C C . TRP A 1 83 ? -3.171 8.094 5.583 1.00 95.75 83 TRP A C 1
ATOM 594 O O . TRP A 1 83 ? -4.090 8.307 6.359 1.00 95.75 83 TRP A O 1
ATOM 604 N N . ARG A 1 84 ? -2.057 8.835 5.586 1.00 96.06 84 ARG A N 1
ATOM 605 C CA . ARG A 1 84 ? -1.883 9.959 6.520 1.00 96.06 84 ARG A CA 1
ATOM 606 C C . ARG A 1 84 ? -2.874 11.085 6.241 1.00 96.06 84 ARG A C 1
ATOM 608 O O . ARG A 1 84 ? -3.368 11.678 7.191 1.00 96.06 84 ARG A O 1
ATOM 615 N N . GLU A 1 85 ? -3.197 11.318 4.973 1.00 96.62 85 GLU A N 1
ATOM 616 C CA . GLU A 1 85 ? -4.169 12.331 4.545 1.00 96.62 85 GLU A CA 1
ATOM 617 C C . GLU A 1 85 ? -5.609 11.943 4.896 1.00 96.62 85 GLU A C 1
ATOM 619 O O . GLU A 1 85 ? -6.397 12.788 5.304 1.00 96.62 85 GLU A O 1
ATOM 624 N N . ASN A 1 86 ? -5.946 10.654 4.802 1.00 94.69 86 ASN A N 1
ATOM 625 C CA . ASN A 1 86 ? -7.309 10.160 5.007 1.00 94.69 86 ASN A CA 1
ATOM 626 C C . ASN A 1 86 ? -7.490 9.398 6.326 1.00 94.69 86 ASN A C 1
ATOM 628 O O . ASN A 1 86 ? -8.522 8.756 6.521 1.00 94.69 86 ASN A O 1
ATOM 632 N N . LYS A 1 87 ? -6.508 9.445 7.237 1.00 93.81 87 LYS A N 1
ATOM 633 C CA . LYS A 1 87 ? -6.448 8.571 8.421 1.00 93.81 87 LYS A CA 1
ATOM 634 C C . LYS A 1 87 ? -7.723 8.643 9.248 1.00 93.81 87 LYS A C 1
ATOM 636 O O . LYS A 1 87 ? -8.242 7.607 9.635 1.00 93.81 87 LYS A O 1
ATOM 641 N N . THR A 1 88 ? -8.217 9.849 9.512 1.00 94.56 88 THR A N 1
ATOM 642 C CA . THR A 1 88 ? -9.402 10.067 10.350 1.00 94.56 88 THR A CA 1
ATOM 643 C C . THR A 1 88 ? -10.653 9.466 9.717 1.00 94.56 88 THR A C 1
ATOM 645 O O . THR A 1 88 ? -11.413 8.795 10.403 1.00 94.56 88 THR A O 1
ATOM 648 N N . LYS A 1 89 ? -10.825 9.628 8.399 1.00 95.19 89 LYS A N 1
ATOM 649 C CA . LYS A 1 89 ? -11.947 9.047 7.653 1.00 95.19 89 LYS A CA 1
ATOM 650 C C . LYS A 1 89 ? -11.855 7.523 7.610 1.00 95.19 89 LYS A C 1
ATOM 652 O O . LYS A 1 89 ? -12.798 6.839 7.973 1.00 95.19 89 LYS A O 1
ATOM 657 N N . LEU A 1 90 ? -10.684 6.996 7.259 1.00 93.81 90 LEU A N 1
ATOM 658 C CA . LEU A 1 90 ? -10.445 5.555 7.209 1.00 93.81 90 LEU A CA 1
ATOM 659 C C . LEU A 1 90 ? -10.615 4.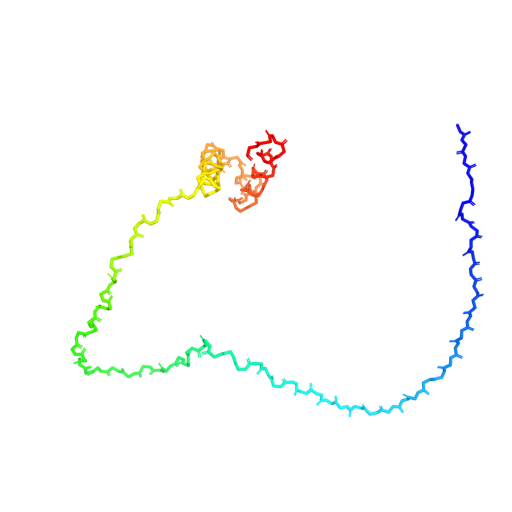906 8.590 1.00 93.81 90 LEU A C 1
ATOM 661 O O . LEU A 1 90 ? -11.158 3.812 8.681 1.00 93.81 90 LEU A O 1
ATOM 665 N N . ALA A 1 91 ? -10.197 5.582 9.663 1.00 93.19 91 ALA A N 1
ATOM 666 C CA . ALA A 1 91 ? -10.400 5.114 11.029 1.00 93.19 91 ALA A CA 1
ATOM 667 C C . ALA A 1 91 ? -11.874 5.172 11.459 1.00 93.19 91 ALA A C 1
ATOM 669 O O . ALA A 1 91 ? -12.327 4.250 12.131 1.00 93.19 91 ALA A O 1
ATOM 670 N N . ALA A 1 92 ? -12.623 6.205 11.053 1.00 95.69 92 ALA A N 1
ATOM 671 C CA . ALA A 1 92 ? -14.068 6.282 11.275 1.00 95.69 92 ALA A CA 1
ATOM 672 C C . ALA A 1 92 ? -14.817 5.152 10.546 1.00 95.69 92 ALA A C 1
ATOM 674 O O . ALA A 1 92 ? -15.740 4.570 11.106 1.00 95.69 92 ALA A O 1
ATOM 675 N N . ASP A 1 93 ? -14.340 4.762 9.361 1.00 94.12 93 ASP A N 1
ATOM 676 C CA . ASP A 1 93 ? -14.824 3.598 8.607 1.00 94.12 93 ASP A CA 1
ATOM 677 C C . ASP A 1 93 ? -14.335 2.250 9.193 1.00 94.12 93 ASP A C 1
ATOM 679 O O . ASP A 1 93 ? -14.529 1.191 8.592 1.00 94.12 93 ASP A O 1
ATOM 683 N N . GLY A 1 94 ? -13.628 2.260 10.332 1.00 94.31 94 GLY A N 1
ATOM 684 C CA . GLY A 1 94 ? -13.068 1.068 10.979 1.00 94.31 94 GLY A CA 1
ATOM 685 C C . GLY A 1 94 ? -11.896 0.424 10.228 1.00 94.31 94 GLY A C 1
ATOM 686 O O . GLY A 1 94 ? -11.410 -0.644 10.615 1.00 94.31 94 GLY A O 1
ATOM 687 N N . LYS A 1 95 ? -11.396 1.048 9.156 1.00 95.19 95 LYS A N 1
ATOM 688 C CA . LYS A 1 95 ? -10.239 0.547 8.413 1.00 95.19 95 LYS A CA 1
ATOM 689 C C . LYS A 1 95 ? -8.969 0.809 9.211 1.00 95.19 95 LYS A C 1
ATOM 691 O O . LYS A 1 95 ? -8.704 1.906 9.693 1.00 95.19 95 LYS A O 1
ATOM 696 N N . THR A 1 96 ? -8.128 -0.214 9.293 1.00 95.94 96 THR A N 1
ATOM 697 C CA . THR A 1 96 ? -6.773 -0.107 9.842 1.00 95.94 96 THR A CA 1
ATOM 698 C C . THR A 1 96 ? -5.761 0.056 8.713 1.00 95.94 96 THR A C 1
ATOM 700 O O . THR A 1 96 ? -6.030 -0.316 7.568 1.00 95.94 96 THR A O 1
ATOM 703 N N . TRP A 1 97 ? -4.558 0.543 9.036 1.00 93.44 97 TRP A N 1
ATOM 704 C CA . TRP A 1 97 ? -3.472 0.679 8.057 1.00 93.44 97 TRP A CA 1
ATOM 705 C C . TRP A 1 97 ? -3.221 -0.625 7.293 1.00 93.44 97 TRP A C 1
ATOM 707 O O . TRP A 1 97 ? -2.986 -0.597 6.091 1.00 93.44 97 TRP A O 1
ATOM 717 N N . ARG A 1 98 ? -3.318 -1.777 7.972 1.00 95.06 98 ARG A N 1
ATOM 718 C CA . ARG A 1 98 ? -3.133 -3.097 7.356 1.00 95.06 98 ARG A CA 1
ATOM 719 C C . ARG A 1 98 ? -4.155 -3.350 6.247 1.00 95.06 98 ARG A C 1
ATOM 721 O O . ARG A 1 98 ? -3.762 -3.755 5.159 1.00 95.06 98 ARG A O 1
ATOM 728 N N . VAL A 1 99 ? -5.434 -3.094 6.522 1.00 95.88 99 VAL A N 1
ATOM 729 C CA . VAL A 1 99 ? -6.525 -3.287 5.554 1.00 95.88 99 VAL A CA 1
ATOM 730 C C . VAL A 1 99 ? -6.357 -2.321 4.384 1.00 95.88 99 VAL A C 1
ATOM 732 O O . VAL A 1 99 ? -6.288 -2.748 3.234 1.00 95.88 99 VAL A O 1
ATOM 735 N N . PHE A 1 100 ? -6.167 -1.034 4.680 1.00 96.62 100 PHE A N 1
ATOM 736 C CA . PHE A 1 100 ? -5.986 -0.015 3.651 1.00 96.62 100 PHE A CA 1
ATOM 737 C C . PHE A 1 100 ? -4.750 -0.265 2.775 1.00 96.62 100 PHE A C 1
ATOM 739 O O . PHE A 1 100 ? -4.799 -0.079 1.564 1.00 96.62 100 PHE A O 1
ATOM 746 N N . ASN A 1 101 ? -3.628 -0.702 3.353 1.00 95.81 101 ASN A N 1
ATOM 747 C CA . ASN A 1 101 ? -2.402 -0.956 2.599 1.00 95.81 101 ASN A CA 1
ATOM 748 C C . ASN A 1 101 ? -2.594 -2.070 1.560 1.00 95.81 101 ASN A C 1
ATOM 750 O O . ASN A 1 101 ? -2.114 -1.939 0.434 1.00 95.81 101 ASN A O 1
ATOM 754 N N . VAL A 1 102 ? -3.316 -3.137 1.915 1.00 95.69 102 VAL A N 1
ATOM 755 C CA . VAL A 1 102 ? -3.640 -4.228 0.987 1.00 95.69 102 VAL A CA 1
ATOM 756 C C . VAL A 1 102 ? -4.506 -3.712 -0.163 1.00 95.69 102 VAL A C 1
ATOM 758 O O . VAL A 1 102 ? -4.158 -3.936 -1.323 1.00 95.69 102 VAL A O 1
ATOM 761 N N . GLU A 1 103 ? -5.564 -2.958 0.139 1.00 95.50 103 GLU A N 1
ATOM 762 C CA . GLU A 1 103 ? -6.458 -2.367 -0.868 1.00 95.50 103 GLU A CA 1
ATOM 763 C C . GLU A 1 103 ? -5.717 -1.377 -1.779 1.00 95.50 103 GLU A C 1
ATOM 765 O O . GLU A 1 103 ? -5.794 -1.469 -3.003 1.00 95.50 103 GLU A O 1
ATOM 770 N N . CYS A 1 104 ? -4.919 -0.477 -1.201 1.00 96.19 104 CYS A N 1
ATOM 771 C CA . CYS A 1 104 ? -4.117 0.488 -1.945 1.00 96.19 104 CYS A CA 1
ATOM 772 C C . CYS A 1 104 ? -3.126 -0.209 -2.885 1.00 96.19 104 CYS A C 1
ATOM 774 O O . CYS A 1 104 ? -3.013 0.143 -4.060 1.00 96.19 104 CYS A O 1
ATOM 776 N N . ARG A 1 105 ? -2.430 -1.247 -2.406 1.00 94.88 105 ARG A N 1
ATOM 777 C CA . ARG A 1 105 ? -1.485 -2.017 -3.226 1.00 94.88 105 ARG A CA 1
ATOM 778 C C . ARG A 1 105 ? -2.183 -2.818 -4.320 1.00 94.88 105 ARG A C 1
ATOM 780 O O . ARG A 1 105 ? -1.590 -2.971 -5.385 1.00 94.88 105 ARG A O 1
ATOM 787 N N . ALA A 1 106 ? -3.387 -3.328 -4.070 1.00 95.44 106 ALA A N 1
ATOM 788 C CA . ALA A 1 106 ? -4.198 -3.992 -5.085 1.00 95.44 106 ALA A CA 1
ATOM 789 C C . ALA A 1 106 ? -4.636 -2.998 -6.171 1.00 95.44 106 ALA A C 1
ATOM 791 O O . ALA A 1 106 ? -4.455 -3.274 -7.355 1.00 95.44 106 ALA A O 1
ATOM 792 N N . ARG A 1 107 ? -5.097 -1.806 -5.770 1.00 94.94 107 ARG A N 1
ATOM 793 C CA . ARG A 1 107 ? -5.469 -0.717 -6.680 1.00 94.94 107 ARG A CA 1
ATOM 794 C C . ARG A 1 107 ? -4.289 -0.261 -7.541 1.00 94.94 107 ARG A C 1
ATOM 796 O O . ARG A 1 107 ? -4.437 -0.144 -8.750 1.00 94.94 107 ARG A O 1
ATOM 803 N N . LEU A 1 108 ? -3.113 -0.048 -6.944 1.00 92.81 108 LEU A N 1
ATOM 804 C CA . LEU A 1 108 ? -1.906 0.341 -7.687 1.00 92.81 108 LEU A CA 1
ATOM 805 C C . LEU A 1 108 ? -1.477 -0.743 -8.681 1.00 92.81 108 LEU A C 1
ATOM 807 O O . LEU A 1 108 ? -1.215 -0.429 -9.836 1.00 92.81 108 LEU A O 1
ATOM 811 N N . LYS A 1 109 ? -1.521 -2.020 -8.279 1.00 91.44 109 LYS A N 1
ATOM 812 C CA . LYS A 1 109 ? -1.225 -3.134 -9.187 1.00 91.44 109 LYS A CA 1
ATOM 813 C C . LYS A 1 109 ? -2.197 -3.179 -10.372 1.00 91.44 109 LYS A C 1
ATOM 815 O O . LYS A 1 109 ? -1.758 -3.380 -11.497 1.00 91.44 109 LYS A O 1
ATOM 820 N N . ALA A 1 110 ? -3.493 -2.974 -10.132 1.00 92.62 110 ALA A N 1
ATOM 821 C CA . ALA A 1 110 ? -4.499 -2.919 -11.196 1.00 92.62 110 ALA A CA 1
ATOM 822 C C . ALA A 1 110 ? -4.275 -1.743 -12.167 1.00 92.62 110 ALA A C 1
ATOM 824 O O . ALA A 1 110 ? -4.664 -1.823 -13.325 1.00 92.62 110 ALA A O 1
ATOM 825 N N . GLN A 1 111 ? -3.606 -0.680 -11.712 1.00 89.62 111 GLN A N 1
ATOM 826 C CA . GLN A 1 111 ? -3.192 0.471 -12.523 1.00 89.62 111 GLN A CA 1
ATOM 827 C C . GLN A 1 111 ? -1.820 0.281 -13.199 1.00 89.62 111 GLN A C 1
ATOM 829 O O . GLN A 1 111 ? -1.292 1.230 -13.772 1.00 89.62 111 GLN A O 1
ATOM 834 N N . GLY A 1 112 ? -1.208 -0.906 -13.102 1.00 85.56 112 GLY A N 1
ATOM 835 C CA . GLY A 1 112 ? 0.121 -1.177 -13.662 1.00 85.56 112 GLY A CA 1
ATOM 836 C C . GLY A 1 112 ? 1.276 -0.532 -12.889 1.00 85.56 112 GLY A C 1
ATOM 837 O O . GLY A 1 112 ? 2.340 -0.310 -13.462 1.00 85.56 112 GLY A O 1
ATOM 838 N N . ARG A 1 113 ? 1.071 -0.211 -11.604 1.00 74.50 113 ARG A N 1
ATOM 839 C CA . ARG A 1 113 ? 2.050 0.452 -10.727 1.00 74.50 113 ARG A CA 1
ATOM 840 C C . ARG A 1 113 ? 2.585 -0.438 -9.607 1.00 74.50 113 ARG A C 1
ATOM 842 O O . ARG A 1 113 ? 1.846 -1.294 -9.061 1.00 74.50 113 ARG A O 1
#